Protein AF-A0A5Z2QKA8-F1 (afdb_monomer)

Nearest PDB structures (foldseek):
  2bde-assembly1_A  TM=7.073E-01  e=2.152E+00  Legionella pneumophila

pLDDT: mean 70.5, std 15.17, range [37.31, 93.25]

Foldseek 3Di:
DVVVVVVVVVVQVVLVVVLVVLVVVLVVLCCVLCVVLVVVVVVVCVVPVVDDDDQDPVNVVSVVCNVVSVVVSVVSCCVRNACFFCNHGPVVDDDDPPRGDHDPSHDDDDDPD

Sequence (113 aa):
ELSALRKEMKLYVDRMEAAELDLHAIRSVAEHRLHGAGKQFADLYSRIDGATVTLTPEDQLLLATMPFNIQDVEDIVNERGPKTISGRPFWEVEPGPHDYEYGPQYPYFPDQR

Mean predicted aligned error: 11.58 Å

Secondary structure (DSSP, 8-state):
-HHHHHHHHHHHHHHHHHHHHHHHHHHHHHIIIIIHHHHHHHHHHHHHTTS--PPPHHHHHHHHHHHHHHHHHHHHHHHHS-SEETTEEGGGSPPPTT-EEPPTTSPPPP---

Structure (mmCIF, N/CA/C/O backbone):
data_AF-A0A5Z2QKA8-F1
#
_entry.id   AF-A0A5Z2QKA8-F1
#
loop_
_atom_site.group_PDB
_atom_site.id
_atom_site.type_symbol
_atom_site.label_atom_id
_atom_site.label_alt_id
_atom_site.label_comp_id
_atom_site.label_asym_id
_atom_site.label_entity_id
_atom_site.label_seq_id
_atom_site.pdbx_PDB_ins_code
_atom_site.Cartn_x
_atom_site.Cartn_y
_atom_site.Cartn_z
_atom_site.occupancy
_atom_site.B_iso_or_equiv
_atom_site.auth_seq_id
_atom_site.auth_comp_id
_atom_site.auth_asym_id
_atom_site.auth_atom_id
_atom_site.pdbx_PDB_model_num
ATOM 1 N N . GLU A 1 1 ? 25.476 -2.082 -35.573 1.00 63.62 1 GLU A N 1
ATOM 2 C CA . GLU A 1 1 ? 24.799 -3.164 -34.822 1.00 63.62 1 GLU A CA 1
ATOM 3 C C . GLU A 1 1 ? 25.145 -3.155 -33.330 1.00 63.62 1 GLU A C 1
ATOM 5 O O . GLU A 1 1 ? 24.266 -2.831 -32.545 1.00 63.62 1 GLU A O 1
ATOM 10 N N . LEU A 1 2 ? 26.410 -3.324 -32.918 1.00 74.00 2 LEU A N 1
ATOM 11 C CA . LEU A 1 2 ? 26.831 -3.263 -31.495 1.00 74.00 2 LEU A CA 1
ATOM 12 C C . LEU A 1 2 ? 26.438 -1.977 -30.730 1.00 74.00 2 LEU A C 1
ATOM 14 O O . LEU A 1 2 ? 26.128 -2.024 -29.544 1.00 74.00 2 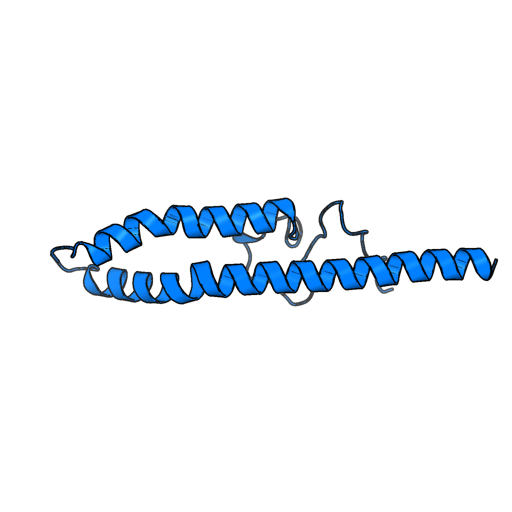LEU A O 1
ATOM 18 N N . SER A 1 3 ? 26.432 -0.821 -31.402 1.00 80.81 3 SER A N 1
ATOM 19 C CA . SER A 1 3 ? 26.030 0.471 -30.814 1.00 80.81 3 SER A CA 1
ATOM 20 C C . SER A 1 3 ? 24.526 0.555 -30.510 1.00 80.81 3 SER A C 1
ATOM 22 O O . SER A 1 3 ? 24.140 1.095 -29.475 1.00 80.81 3 SER A O 1
ATOM 24 N N . ALA A 1 4 ? 23.681 -0.006 -31.381 1.00 81.31 4 ALA A N 1
ATOM 25 C CA . ALA A 1 4 ? 22.233 -0.033 -31.176 1.00 81.31 4 ALA A CA 1
ATOM 26 C C . ALA A 1 4 ? 21.874 -0.993 -30.036 1.00 81.31 4 ALA A C 1
ATOM 28 O O . ALA A 1 4 ? 21.182 -0.592 -29.105 1.00 81.31 4 ALA A O 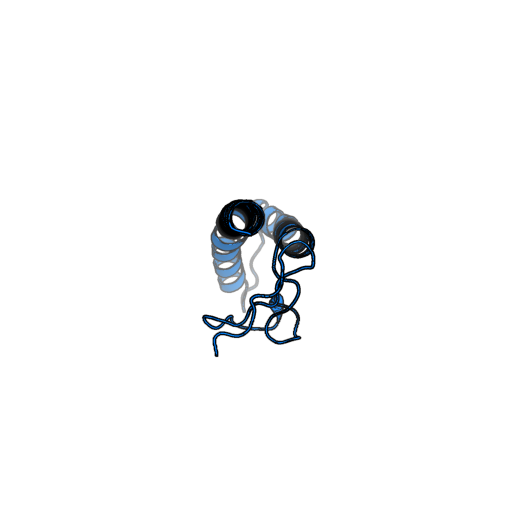1
ATOM 29 N N . LEU A 1 5 ? 22.472 -2.190 -30.042 1.00 82.25 5 LEU A N 1
ATOM 30 C CA . LEU A 1 5 ? 22.318 -3.175 -28.973 1.00 82.25 5 LEU A CA 1
ATOM 31 C C . LEU A 1 5 ? 22.742 -2.611 -27.608 1.00 82.25 5 LEU A C 1
ATOM 33 O O . LEU A 1 5 ? 22.025 -2.755 -26.628 1.00 82.25 5 LEU A O 1
ATOM 37 N N . ARG A 1 6 ? 23.874 -1.897 -27.528 1.00 83.44 6 ARG A N 1
ATOM 38 C CA . ARG A 1 6 ? 24.326 -1.281 -26.268 1.00 83.44 6 ARG A CA 1
ATOM 39 C C . ARG A 1 6 ? 23.352 -0.216 -25.745 1.00 83.44 6 ARG A C 1
ATOM 41 O O . ARG A 1 6 ? 23.174 -0.112 -24.534 1.00 83.44 6 ARG A O 1
ATOM 48 N N . LYS A 1 7 ? 22.739 0.580 -26.628 1.00 75.50 7 LYS A N 1
ATOM 49 C CA . LYS A 1 7 ? 21.719 1.572 -26.237 1.00 75.50 7 LYS A CA 1
ATOM 50 C C . LYS A 1 7 ? 20.453 0.896 -25.722 1.00 75.50 7 LYS A C 1
ATOM 52 O O . LYS A 1 7 ? 19.903 1.338 -24.721 1.00 75.50 7 LYS A O 1
ATOM 57 N N . GLU A 1 8 ? 20.033 -0.176 -26.382 1.00 73.69 8 GLU A N 1
ATOM 58 C CA . GLU A 1 8 ? 18.878 -0.970 -25.974 1.00 73.69 8 GLU A CA 1
ATOM 59 C C . GLU A 1 8 ? 19.110 -1.645 -24.614 1.00 73.69 8 GLU A C 1
ATOM 61 O O . GLU A 1 8 ? 18.303 -1.495 -23.703 1.00 73.69 8 GLU A O 1
ATOM 66 N N . MET A 1 9 ? 20.273 -2.275 -24.418 1.00 74.12 9 MET A N 1
ATOM 67 C CA . MET A 1 9 ? 20.659 -2.854 -23.128 1.00 74.12 9 MET A CA 1
ATOM 68 C C . MET A 1 9 ? 20.697 -1.811 -22.010 1.00 74.12 9 MET A C 1
ATOM 70 O O . MET A 1 9 ? 20.236 -2.086 -20.907 1.00 74.12 9 MET A O 1
ATOM 74 N N . LYS A 1 10 ? 21.216 -0.606 -22.282 1.00 72.62 10 LYS A N 1
ATOM 75 C CA . LYS A 1 10 ? 21.216 0.474 -21.290 1.00 72.62 10 LYS A CA 1
ATOM 76 C C . LYS A 1 10 ? 19.796 0.899 -20.914 1.00 72.62 10 LYS A C 1
ATOM 78 O O . LYS A 1 10 ? 19.521 1.068 -19.735 1.00 72.62 10 LYS A O 1
ATOM 83 N N . LEU A 1 11 ? 18.894 1.005 -21.889 1.00 65.56 11 LEU A N 1
ATOM 84 C CA . LEU A 1 11 ? 17.487 1.299 -21.624 1.00 65.56 11 LEU A CA 1
ATOM 85 C C . LEU A 1 11 ? 16.840 0.227 -20.735 1.00 65.56 11 LEU A C 1
ATOM 87 O O . LEU A 1 11 ? 16.065 0.572 -19.849 1.00 65.56 11 LEU A O 1
ATOM 91 N N . TYR A 1 12 ? 17.157 -1.053 -20.945 1.00 71.25 12 TYR A N 1
ATOM 92 C CA . TYR A 1 12 ? 16.666 -2.120 -20.071 1.00 71.25 12 TYR A CA 1
ATOM 93 C C . TYR A 1 12 ? 17.235 -2.019 -18.655 1.00 71.25 12 TYR A C 1
ATOM 95 O O . TYR A 1 12 ? 16.466 -2.121 -17.707 1.00 71.25 12 TYR A O 1
ATOM 103 N N . VAL A 1 13 ? 18.539 -1.769 -18.496 1.00 69.12 13 VAL A N 1
ATOM 104 C CA . VAL A 1 13 ? 19.165 -1.590 -17.171 1.00 69.12 13 VAL A CA 1
ATOM 105 C C . VAL A 1 13 ? 18.537 -0.426 -16.413 1.00 69.12 13 VAL A C 1
ATOM 107 O O . VAL A 1 13 ? 18.083 -0.617 -15.290 1.00 69.12 13 VAL A O 1
ATOM 110 N N . ASP A 1 14 ? 18.432 0.739 -17.052 1.00 63.56 14 ASP A N 1
ATOM 111 C CA . ASP A 1 14 ? 17.875 1.939 -16.424 1.00 63.56 14 ASP A CA 1
ATOM 112 C C . ASP A 1 14 ? 16.397 1.711 -16.012 1.00 63.56 14 ASP A C 1
ATOM 114 O O . ASP A 1 14 ? 15.943 2.204 -14.982 1.00 63.56 14 ASP A O 1
ATOM 118 N N . ARG A 1 15 ? 15.639 0.915 -16.784 1.00 66.25 15 ARG A N 1
ATOM 119 C CA . ARG A 1 15 ? 14.255 0.528 -16.447 1.00 66.25 15 ARG A CA 1
ATOM 120 C C . ARG A 1 15 ? 14.169 -0.489 -15.312 1.00 66.25 15 ARG A C 1
ATOM 122 O O . ARG A 1 15 ? 13.257 -0.382 -14.500 1.00 66.25 15 ARG A O 1
ATOM 129 N N . MET A 1 16 ? 15.075 -1.466 -15.264 1.00 67.00 16 MET A N 1
ATOM 130 C CA . MET A 1 16 ? 15.128 -2.448 -14.175 1.00 67.00 16 MET A CA 1
ATOM 131 C C . MET A 1 16 ? 15.454 -1.766 -12.844 1.00 67.00 16 MET A C 1
ATOM 133 O O . MET A 1 16 ? 14.787 -2.033 -11.851 1.00 67.00 16 MET A O 1
ATOM 137 N N . GLU A 1 17 ? 16.414 -0.839 -12.844 1.00 65.62 17 GLU A N 1
ATOM 138 C CA . GLU A 1 17 ? 16.785 -0.063 -11.656 1.00 65.62 17 GLU A CA 1
ATOM 139 C C . GLU A 1 17 ? 15.622 0.817 -11.169 1.00 65.62 17 GLU A C 1
ATOM 141 O O . GLU A 1 17 ? 15.312 0.841 -9.979 1.00 65.62 17 GLU A O 1
ATOM 146 N N . ALA A 1 18 ? 14.909 1.480 -12.088 1.00 63.12 18 ALA A N 1
ATOM 147 C CA . ALA A 1 18 ? 13.712 2.248 -11.744 1.00 63.12 18 ALA A CA 1
ATOM 148 C C . ALA A 1 18 ? 12.600 1.366 -11.143 1.00 63.12 18 ALA A C 1
ATOM 150 O O . ALA A 1 18 ? 12.005 1.739 -10.133 1.00 63.12 18 ALA A O 1
ATOM 151 N N . ALA A 1 19 ? 12.362 0.183 -11.721 1.00 67.38 19 ALA A N 1
ATOM 152 C CA . ALA A 1 19 ? 11.373 -0.769 -11.216 1.00 67.38 19 ALA A CA 1
ATOM 153 C C . ALA A 1 19 ? 11.705 -1.254 -9.798 1.00 67.38 19 ALA A C 1
ATOM 155 O O . ALA A 1 19 ? 10.819 -1.346 -8.950 1.00 67.38 19 ALA A O 1
ATOM 156 N N . GLU A 1 20 ? 12.976 -1.552 -9.525 1.00 65.94 20 GLU A N 1
ATOM 157 C CA . GLU A 1 20 ? 13.433 -1.989 -8.204 1.00 65.94 20 GLU A CA 1
ATOM 158 C C . GLU A 1 20 ? 13.230 -0.898 -7.143 1.00 65.94 20 GLU A C 1
ATOM 160 O O . GLU A 1 20 ? 12.727 -1.178 -6.051 1.00 65.94 20 GLU A O 1
ATOM 165 N N . LEU A 1 21 ? 13.552 0.355 -7.480 1.00 65.88 21 LEU A N 1
ATOM 166 C CA . LEU A 1 21 ? 13.348 1.500 -6.593 1.00 65.88 21 LEU A CA 1
ATOM 167 C C . LEU A 1 21 ? 11.866 1.741 -6.286 1.00 65.88 21 LEU A C 1
ATOM 169 O O . LEU A 1 21 ? 11.513 1.944 -5.122 1.00 65.88 21 LEU A O 1
ATOM 173 N N . ASP A 1 22 ? 10.996 1.676 -7.297 1.00 68.19 22 ASP A N 1
ATOM 174 C CA . ASP A 1 22 ? 9.551 1.822 -7.106 1.00 68.19 22 ASP A CA 1
ATOM 175 C C . ASP A 1 22 ? 8.986 0.696 -6.233 1.00 68.19 22 ASP A C 1
ATOM 177 O O . ASP A 1 22 ? 8.260 0.968 -5.276 1.00 68.19 22 ASP A O 1
ATOM 181 N N . LEU A 1 23 ? 9.368 -0.562 -6.481 1.00 73.06 23 LEU A N 1
ATOM 182 C CA . LEU A 1 23 ? 8.949 -1.695 -5.649 1.00 73.06 23 LEU A CA 1
ATOM 183 C C . LEU A 1 23 ? 9.413 -1.540 -4.197 1.00 73.06 23 LEU A C 1
ATOM 185 O O . LEU A 1 23 ? 8.654 -1.835 -3.268 1.00 73.06 23 LEU A O 1
ATOM 189 N N . HIS A 1 24 ? 10.637 -1.056 -3.982 1.00 69.50 24 HIS A N 1
ATOM 190 C CA . HIS A 1 24 ? 11.140 -0.815 -2.637 1.00 69.50 24 HIS A CA 1
ATOM 191 C C . HIS A 1 24 ? 10.358 0.296 -1.923 1.00 69.50 24 HIS A C 1
ATOM 193 O O . HIS A 1 24 ? 9.983 0.126 -0.759 1.00 69.50 24 HIS A O 1
ATOM 199 N N . ALA A 1 25 ? 10.051 1.392 -2.623 1.00 67.62 25 ALA A N 1
ATOM 200 C CA . ALA A 1 25 ? 9.251 2.491 -2.091 1.00 67.62 25 ALA A CA 1
ATOM 201 C C . ALA A 1 25 ? 7.824 2.040 -1.736 1.00 67.62 25 ALA A C 1
ATOM 203 O O . ALA A 1 25 ? 7.371 2.288 -0.617 1.00 67.62 25 ALA A O 1
ATOM 204 N N . ILE A 1 26 ? 7.153 1.311 -2.637 1.00 76.50 26 ILE A N 1
ATOM 205 C CA . ILE A 1 26 ? 5.818 0.735 -2.406 1.00 76.50 26 ILE A CA 1
ATOM 206 C C . ILE A 1 26 ? 5.839 -0.151 -1.157 1.00 76.50 26 ILE A C 1
ATOM 208 O O . ILE A 1 26 ? 5.002 0.007 -0.267 1.00 76.50 26 ILE A O 1
ATOM 212 N N . ARG A 1 27 ? 6.827 -1.051 -1.049 1.00 73.69 27 ARG A N 1
ATOM 213 C CA . ARG A 1 27 ? 6.954 -1.961 0.096 1.00 73.69 27 ARG A CA 1
ATOM 214 C C . ARG A 1 27 ? 7.165 -1.210 1.407 1.00 73.69 27 ARG A C 1
ATOM 216 O O . ARG A 1 27 ? 6.533 -1.552 2.401 1.00 73.69 27 ARG A O 1
ATOM 223 N N . SER A 1 28 ? 8.018 -0.188 1.404 1.00 71.38 28 SER A N 1
ATOM 224 C CA . SER A 1 28 ? 8.305 0.614 2.595 1.00 71.38 28 SER A CA 1
ATOM 225 C C . SER A 1 28 ? 7.074 1.388 3.077 1.00 71.38 28 SER A C 1
ATOM 227 O O . SER A 1 28 ? 6.773 1.381 4.273 1.00 71.38 28 SER A O 1
ATOM 229 N N . VAL A 1 29 ? 6.317 1.998 2.159 1.00 74.50 29 VAL A N 1
ATOM 230 C CA . VAL A 1 29 ? 5.079 2.708 2.510 1.00 74.50 29 VAL A CA 1
ATOM 231 C C . VAL A 1 29 ? 4.016 1.733 3.009 1.00 74.50 29 VAL A C 1
ATOM 233 O O . VAL A 1 29 ? 3.424 1.981 4.057 1.00 74.50 29 VAL A O 1
ATOM 236 N N . ALA A 1 30 ? 3.814 0.602 2.328 1.00 78.25 30 ALA A N 1
ATOM 237 C CA . ALA A 1 30 ? 2.859 -0.418 2.755 1.00 78.25 30 ALA A CA 1
ATOM 238 C C . ALA A 1 30 ? 3.195 -0.980 4.147 1.00 78.25 30 ALA A C 1
ATOM 240 O O . ALA A 1 30 ? 2.312 -1.109 4.994 1.00 78.25 30 ALA A O 1
ATOM 241 N N . GLU A 1 31 ? 4.470 -1.256 4.428 1.00 74.06 31 GLU A N 1
ATOM 242 C CA . GLU A 1 31 ? 4.916 -1.695 5.752 1.00 74.06 31 GLU A CA 1
ATOM 243 C C . GLU A 1 31 ? 4.611 -0.637 6.822 1.00 74.06 31 GLU A C 1
ATOM 245 O O . GLU A 1 31 ? 4.003 -0.938 7.851 1.00 74.06 31 GLU A O 1
ATOM 250 N N . HIS A 1 32 ? 4.957 0.624 6.565 1.00 75.62 32 HIS A N 1
ATOM 251 C CA . HIS A 1 32 ? 4.745 1.692 7.535 1.00 75.62 32 HIS A CA 1
ATOM 252 C C . HIS A 1 32 ? 3.256 1.993 7.780 1.00 75.62 32 HIS A C 1
ATOM 254 O O . HIS A 1 32 ? 2.831 2.139 8.927 1.00 75.62 32 HIS A O 1
ATOM 260 N N . ARG A 1 33 ? 2.458 2.075 6.710 1.00 78.62 33 ARG A N 1
ATOM 261 C CA . ARG A 1 33 ? 1.044 2.474 6.752 1.00 78.62 33 ARG A CA 1
ATOM 262 C C . ARG A 1 33 ? 0.114 1.346 7.176 1.00 78.62 33 ARG A C 1
ATOM 264 O O . ARG A 1 33 ? -0.839 1.606 7.907 1.00 78.62 33 ARG A O 1
ATOM 271 N N . LEU A 1 34 ? 0.374 0.114 6.734 1.00 79.88 34 LEU A N 1
ATOM 272 C CA . LEU A 1 34 ? -0.541 -1.015 6.928 1.00 79.88 34 LEU A CA 1
ATOM 273 C C . LEU A 1 34 ? -0.046 -2.019 7.960 1.00 79.88 34 LEU A C 1
ATOM 275 O O . LEU A 1 34 ? -0.859 -2.486 8.747 1.00 79.88 34 LEU A O 1
ATOM 279 N N . HIS A 1 35 ? 1.247 -2.357 8.017 1.00 75.88 35 HIS A N 1
ATOM 280 C CA . HIS A 1 35 ? 1.703 -3.376 8.974 1.00 75.88 35 HIS A CA 1
ATOM 281 C C . HIS A 1 35 ? 1.629 -2.863 10.420 1.00 75.88 35 HIS A C 1
ATOM 283 O O . HIS A 1 35 ? 1.066 -3.525 11.294 1.00 75.88 35 HIS A O 1
ATOM 289 N N . GLY A 1 36 ? 2.134 -1.649 10.667 1.00 74.62 36 GLY A N 1
ATOM 290 C CA . GLY A 1 36 ? 2.074 -1.020 11.990 1.00 74.62 36 GLY A CA 1
ATOM 291 C C . GLY A 1 36 ? 0.639 -0.757 12.458 1.00 74.62 36 GLY A C 1
ATOM 292 O O . GLY A 1 36 ? 0.262 -1.146 13.565 1.00 74.62 36 GLY A O 1
ATOM 293 N N . ALA A 1 37 ? -0.176 -0.145 11.596 1.00 78.25 37 ALA A N 1
ATOM 294 C CA . ALA A 1 37 ? -1.557 0.200 11.924 1.00 78.25 37 ALA A CA 1
ATOM 295 C C . ALA A 1 37 ? -2.487 -1.028 11.938 1.00 78.25 37 ALA A C 1
ATOM 297 O O . ALA A 1 37 ? -3.374 -1.123 12.782 1.00 78.25 37 ALA A O 1
ATOM 298 N N . GLY A 1 38 ? -2.244 -2.017 11.074 1.00 79.00 38 GLY A N 1
ATOM 299 C CA . GLY A 1 38 ? -3.000 -3.268 11.013 1.00 79.00 38 GLY A CA 1
ATOM 300 C C . GLY A 1 38 ? -2.863 -4.107 12.279 1.00 79.00 38 GLY A C 1
ATOM 301 O O . GLY A 1 38 ? -3.850 -4.679 12.734 1.00 79.00 38 GLY A O 1
ATOM 302 N N . LYS A 1 39 ? -1.684 -4.116 12.918 1.00 83.19 39 LYS A N 1
ATOM 303 C CA . LYS A 1 39 ? -1.508 -4.763 14.227 1.00 83.19 39 LYS A CA 1
ATOM 304 C C . LYS A 1 39 ? -2.372 -4.102 15.304 1.00 83.19 39 LYS A C 1
ATOM 306 O O . LYS A 1 39 ? -3.101 -4.791 16.009 1.00 83.19 39 LYS A O 1
ATOM 311 N N . GLN A 1 40 ? -2.345 -2.770 15.379 1.00 84.75 40 GLN A N 1
ATOM 312 C CA . GLN A 1 40 ? -3.189 -2.012 16.311 1.00 84.75 40 GLN A CA 1
ATOM 313 C C . GLN A 1 40 ? -4.681 -2.249 16.035 1.00 84.75 40 GLN A C 1
ATOM 315 O O . GLN A 1 40 ? -5.480 -2.348 16.964 1.00 84.75 40 GLN A O 1
ATOM 320 N N . PHE A 1 41 ? -5.053 -2.388 14.760 1.00 86.31 41 PHE A N 1
ATOM 321 C CA . PHE A 1 41 ? -6.425 -2.662 14.351 1.00 86.31 41 PHE A CA 1
ATOM 322 C C . PHE A 1 41 ? -6.883 -4.075 14.721 1.00 86.31 41 PHE A C 1
ATOM 324 O O . PHE A 1 41 ? -8.005 -4.242 15.186 1.00 86.31 41 PHE A O 1
ATOM 331 N N . ALA A 1 42 ? -6.026 -5.086 14.558 1.00 86.38 42 ALA A N 1
ATOM 332 C CA . ALA A 1 42 ? -6.310 -6.462 14.963 1.00 86.38 42 ALA A CA 1
ATOM 333 C C . ALA A 1 42 ? -6.463 -6.586 16.488 1.00 86.38 42 ALA A C 1
ATOM 335 O O . ALA A 1 42 ? -7.366 -7.278 16.969 1.00 86.38 42 ALA A O 1
ATOM 336 N N . ASP A 1 43 ? -5.627 -5.870 17.244 1.00 88.38 43 ASP A N 1
ATOM 337 C CA . ASP A 1 43 ? -5.724 -5.790 18.702 1.00 88.38 43 ASP A CA 1
ATOM 338 C C . ASP A 1 43 ? -7.034 -5.104 19.131 1.00 88.38 43 ASP A C 1
ATOM 340 O O . ASP A 1 43 ? -7.731 -5.591 20.025 1.00 88.38 43 ASP A O 1
ATOM 344 N N . LEU A 1 44 ? -7.413 -4.002 18.469 1.00 89.56 44 LEU A N 1
ATOM 345 C CA . LEU A 1 44 ? -8.693 -3.328 18.701 1.00 89.56 44 LEU A CA 1
ATOM 346 C C . LEU A 1 44 ? -9.880 -4.233 18.351 1.00 89.56 44 LEU A C 1
ATOM 348 O O . LEU A 1 44 ? -10.789 -4.367 19.166 1.00 89.56 44 LEU A O 1
ATOM 352 N N . TYR A 1 45 ? -9.857 -4.885 17.187 1.00 89.12 45 TYR A N 1
ATOM 353 C CA . TYR A 1 45 ? -10.892 -5.826 16.759 1.00 89.12 45 TYR A CA 1
ATOM 354 C C . TYR A 1 45 ? -11.078 -6.942 17.791 1.00 89.12 45 TYR A C 1
ATOM 356 O O . TYR A 1 45 ? -12.188 -7.171 18.255 1.00 89.12 45 TYR A O 1
ATOM 364 N N . SER A 1 46 ? -9.985 -7.565 18.238 1.00 88.75 46 SER A N 1
ATOM 365 C CA . SER A 1 46 ? -10.029 -8.640 19.238 1.00 88.75 46 SER A CA 1
ATOM 366 C C . SER A 1 46 ? -10.583 -8.178 20.590 1.00 88.75 46 SER A C 1
ATOM 368 O O . SER A 1 46 ? -11.195 -8.965 21.306 1.00 88.75 46 SER A O 1
ATOM 370 N N . ARG A 1 47 ? -10.377 -6.905 20.959 1.00 88.31 47 ARG A N 1
ATOM 371 C CA . ARG A 1 47 ? -10.946 -6.317 22.184 1.00 88.31 47 ARG A CA 1
ATOM 372 C C . ARG A 1 47 ? -12.458 -6.114 22.088 1.00 88.31 47 ARG A C 1
ATOM 374 O O . ARG A 1 47 ? -13.128 -6.241 23.107 1.00 88.31 47 ARG A O 1
ATOM 381 N N . ILE A 1 48 ? -12.970 -5.727 20.919 1.00 88.31 48 IL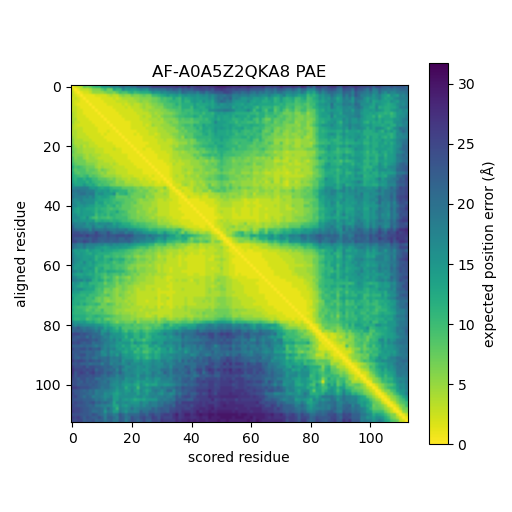E A N 1
ATOM 382 C CA . ILE A 1 48 ? -14.389 -5.380 20.725 1.00 88.31 48 ILE A CA 1
ATOM 383 C C . ILE A 1 48 ? -15.233 -6.561 20.236 1.00 88.31 48 ILE A C 1
ATOM 385 O O . ILE A 1 48 ? -16.455 -6.530 20.374 1.00 88.31 48 ILE A O 1
ATOM 389 N N . ASP A 1 49 ? -14.608 -7.599 19.680 1.00 86.38 49 ASP A N 1
ATOM 390 C CA . ASP A 1 49 ? -15.303 -8.794 19.212 1.00 86.38 49 ASP A CA 1
ATOM 391 C C . ASP A 1 49 ? -15.987 -9.512 20.387 1.00 86.38 49 ASP A C 1
ATOM 393 O O . ASP A 1 49 ? -15.359 -9.916 21.367 1.00 86.38 49 ASP A O 1
ATOM 397 N N . GLY A 1 50 ? -17.315 -9.608 20.319 1.00 74.31 50 GLY A N 1
ATOM 398 C CA . GLY A 1 50 ? -18.148 -10.206 21.365 1.00 74.31 50 GLY A CA 1
ATOM 399 C C . GLY A 1 50 ? -18.261 -9.412 22.676 1.00 74.31 50 GLY A C 1
ATOM 400 O O . GLY A 1 50 ? -18.887 -9.910 23.614 1.00 74.31 50 GLY A O 1
ATOM 401 N N . ALA A 1 51 ? -17.709 -8.196 22.764 1.00 78.69 51 ALA A N 1
ATOM 402 C CA . ALA A 1 51 ? -17.682 -7.405 23.994 1.00 78.69 51 ALA A CA 1
ATOM 403 C C . ALA A 1 51 ? -18.231 -5.981 23.808 1.00 78.69 51 ALA A C 1
ATOM 405 O O . ALA A 1 51 ? -17.924 -5.279 22.848 1.00 78.69 51 ALA A O 1
ATOM 406 N N . THR A 1 52 ? -19.007 -5.502 24.784 1.00 76.75 52 THR A N 1
ATOM 407 C CA . THR A 1 52 ? -19.452 -4.102 24.829 1.00 76.75 52 THR A CA 1
ATOM 408 C C . THR A 1 52 ? -18.338 -3.237 25.420 1.00 76.75 52 THR A C 1
ATOM 410 O O . THR A 1 52 ? -18.279 -3.023 26.630 1.00 76.75 52 THR A O 1
ATOM 413 N N . VAL A 1 53 ? -17.420 -2.770 24.573 1.00 81.12 53 VAL A N 1
ATOM 414 C CA . VAL A 1 53 ? -16.271 -1.945 24.981 1.00 81.12 53 VAL A CA 1
ATOM 415 C C . VAL A 1 53 ? -16.492 -0.486 24.593 1.00 81.12 53 VAL A C 1
ATOM 417 O O . VAL A 1 53 ? -16.885 -0.177 23.470 1.00 81.12 53 VAL A O 1
ATOM 420 N N . THR A 1 54 ? -16.200 0.431 25.514 1.00 86.81 54 THR A N 1
ATOM 421 C CA . THR A 1 54 ? -16.144 1.865 25.208 1.00 86.81 54 THR A CA 1
ATOM 422 C C . THR A 1 54 ? -14.840 2.178 24.478 1.00 86.81 54 THR A C 1
ATOM 424 O O . THR A 1 54 ? -13.761 1.973 25.033 1.00 86.81 54 THR A O 1
ATOM 427 N N . 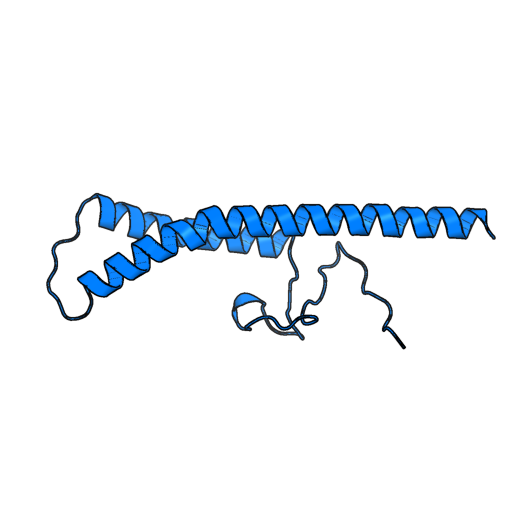LEU A 1 55 ? -14.937 2.693 23.250 1.00 89.81 55 LEU A N 1
ATOM 428 C CA . LEU A 1 55 ? -13.777 3.096 22.452 1.00 89.81 55 LEU A CA 1
ATOM 429 C C . LEU A 1 55 ? -13.091 4.320 23.061 1.00 89.81 55 LEU A C 1
ATOM 431 O O . LEU A 1 55 ? -13.745 5.331 23.340 1.00 89.81 55 LEU A O 1
ATOM 435 N N . THR A 1 56 ? -11.772 4.251 23.215 1.00 91.62 56 THR A N 1
ATOM 436 C CA . THR A 1 56 ? -10.975 5.414 23.616 1.00 91.62 56 THR A CA 1
ATOM 437 C C . THR A 1 56 ? -10.890 6.431 22.465 1.00 91.62 56 THR A C 1
ATOM 439 O O . THR A 1 56 ? -11.148 6.085 21.307 1.00 91.62 56 THR A O 1
ATOM 442 N N . PRO A 1 57 ? -10.507 7.693 22.731 1.00 93.25 57 PRO A N 1
ATOM 443 C CA . PRO A 1 57 ? -10.217 8.653 21.664 1.00 93.25 57 PRO A CA 1
ATOM 444 C C . PRO A 1 57 ? -9.131 8.170 20.686 1.00 93.25 57 PRO A C 1
ATOM 446 O O . PRO A 1 57 ? -9.200 8.467 19.497 1.00 93.25 57 PRO A O 1
ATOM 449 N N . GLU A 1 58 ? -8.154 7.398 21.168 1.00 90.50 58 GLU A N 1
ATOM 450 C CA . GLU A 1 58 ? -7.097 6.802 20.340 1.00 90.50 58 GLU A CA 1
ATOM 451 C C . GLU A 1 58 ? -7.653 5.705 19.425 1.00 90.50 58 GLU A C 1
ATOM 453 O O . GLU A 1 58 ? -7.343 5.698 18.234 1.00 90.50 58 GLU A O 1
ATOM 458 N N . ASP A 1 59 ? -8.534 4.838 19.944 1.00 91.06 59 ASP A N 1
ATOM 459 C CA . ASP A 1 59 ? -9.219 3.814 19.145 1.00 91.06 59 ASP A CA 1
ATOM 460 C C . ASP A 1 59 ? -10.044 4.480 18.021 1.00 91.06 59 ASP A C 1
ATOM 462 O O . ASP A 1 59 ? -10.023 4.041 16.872 1.00 91.06 59 ASP A O 1
ATOM 466 N N . GLN A 1 60 ? -10.736 5.585 18.32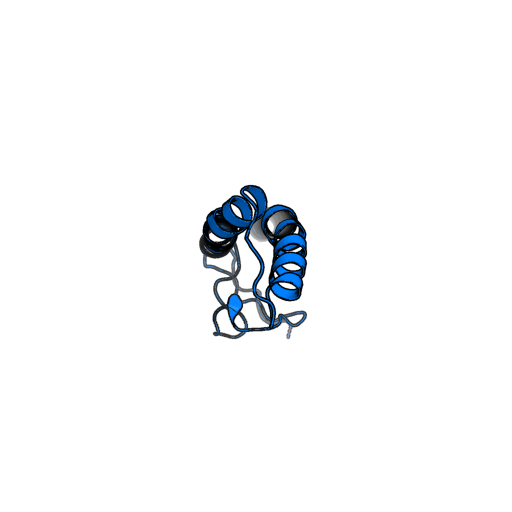5 1.00 91.38 60 GLN A N 1
ATOM 467 C CA . GLN A 1 60 ? -11.515 6.345 17.339 1.00 91.38 60 GLN A CA 1
ATOM 468 C C . GLN A 1 60 ? -10.631 6.998 16.270 1.00 91.38 60 GLN A C 1
ATOM 470 O O . GLN A 1 60 ? -10.981 6.979 15.090 1.00 91.38 60 GLN A O 1
ATOM 475 N N . LEU A 1 61 ? -9.478 7.549 16.661 1.00 91.56 61 LEU A N 1
ATOM 476 C CA . LEU A 1 61 ? -8.515 8.119 15.721 1.00 91.56 61 LEU A CA 1
ATOM 477 C C . LEU A 1 61 ? -7.926 7.042 14.799 1.00 91.56 61 LEU A C 1
ATOM 479 O O . LEU A 1 61 ? -7.820 7.265 13.592 1.00 91.56 61 LEU A O 1
ATOM 483 N N . LEU A 1 62 ? -7.586 5.870 15.343 1.00 89.44 62 LEU A N 1
ATOM 484 C CA . LEU A 1 62 ? -7.118 4.723 14.565 1.00 89.44 62 LEU A CA 1
ATOM 485 C C . LEU A 1 62 ? -8.170 4.289 13.532 1.00 89.44 62 LEU A C 1
ATOM 487 O O . LEU A 1 62 ? -7.852 4.179 12.348 1.00 89.44 62 LEU A O 1
ATOM 491 N N . LEU A 1 63 ? -9.429 4.119 13.956 1.00 89.94 63 LEU A N 1
ATOM 492 C CA . LEU A 1 63 ? -10.551 3.787 13.068 1.00 89.94 63 LEU A CA 1
ATOM 493 C C . LEU A 1 63 ? -10.738 4.828 11.957 1.00 89.94 63 LEU A C 1
ATOM 495 O O . LEU A 1 63 ? -10.941 4.462 10.802 1.00 89.94 63 LEU A O 1
ATOM 499 N N . ALA A 1 64 ? -10.635 6.116 12.292 1.00 90.81 64 ALA A N 1
ATOM 500 C CA . ALA A 1 64 ? -10.766 7.199 11.324 1.00 90.81 64 ALA A CA 1
ATOM 501 C C . ALA A 1 64 ? -9.597 7.258 10.326 1.00 90.81 64 ALA A C 1
ATOM 503 O O . ALA A 1 64 ? -9.794 7.676 9.190 1.00 90.81 64 ALA A O 1
ATOM 504 N N . THR A 1 65 ? -8.392 6.843 10.728 1.00 88.94 65 THR A N 1
ATOM 505 C CA . THR A 1 65 ? -7.173 6.958 9.906 1.00 88.94 65 THR A CA 1
ATOM 506 C C . THR A 1 65 ? -6.998 5.781 8.943 1.00 88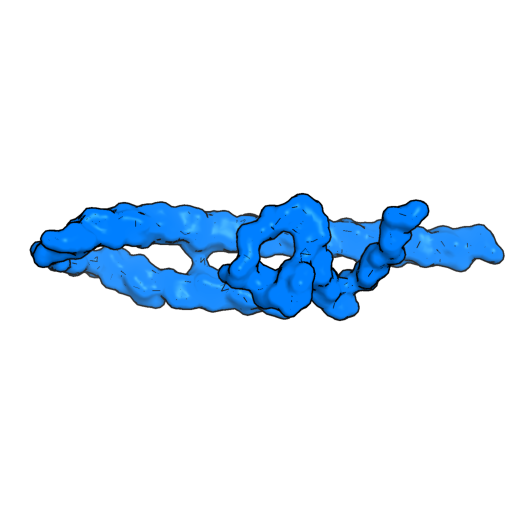.94 65 THR A C 1
ATOM 508 O O . THR A 1 65 ? -6.443 5.948 7.858 1.00 88.94 65 THR A O 1
ATOM 511 N N . MET A 1 66 ? -7.486 4.589 9.297 1.00 86.19 66 MET A N 1
ATOM 512 C CA . MET A 1 66 ? -7.253 3.383 8.495 1.00 86.19 66 MET A CA 1
ATOM 513 C C . MET A 1 66 ? -7.747 3.437 7.045 1.00 86.19 66 MET A C 1
ATOM 515 O O . MET A 1 66 ? -6.979 3.017 6.180 1.00 86.19 66 MET A O 1
ATOM 519 N N . PRO A 1 67 ? -8.945 3.968 6.728 1.00 87.69 67 PRO A N 1
ATOM 520 C CA . PRO A 1 67 ? -9.373 4.104 5.337 1.00 87.69 67 PRO A CA 1
ATOM 521 C C . PRO A 1 67 ? -8.392 4.928 4.495 1.00 87.69 67 PRO A C 1
ATOM 523 O O . PRO A 1 67 ? -8.121 4.576 3.354 1.00 87.69 67 PRO A O 1
ATOM 526 N N . PHE A 1 68 ? -7.797 5.977 5.074 1.00 88.50 68 PHE A N 1
ATOM 527 C CA . PHE A 1 68 ? -6.800 6.799 4.386 1.00 88.50 68 PHE A CA 1
ATOM 528 C C . PHE A 1 68 ? -5.477 6.060 4.190 1.00 88.50 68 PHE A C 1
ATOM 530 O O . PHE A 1 68 ? -4.884 6.173 3.128 1.00 88.50 68 PHE A O 1
ATOM 537 N N . ASN A 1 69 ? -5.024 5.281 5.178 1.00 85.81 69 ASN A N 1
ATOM 538 C CA . ASN A 1 69 ? -3.812 4.467 5.034 1.00 85.81 69 ASN A CA 1
ATOM 539 C C . ASN A 1 69 ? -3.966 3.394 3.945 1.00 85.81 69 ASN A C 1
ATOM 541 O O . ASN A 1 69 ? -3.005 3.115 3.233 1.00 85.81 69 ASN A O 1
ATOM 545 N N . ILE A 1 70 ? -5.157 2.796 3.827 1.00 84.50 70 ILE A N 1
ATOM 546 C CA . ILE A 1 70 ? -5.477 1.837 2.761 1.00 84.50 70 ILE A CA 1
ATOM 547 C C . ILE A 1 70 ? -5.478 2.551 1.409 1.00 84.50 70 ILE A C 1
ATOM 549 O O . ILE A 1 70 ? -4.760 2.119 0.513 1.00 84.50 70 ILE A O 1
ATOM 553 N N . GLN A 1 71 ? -6.187 3.679 1.295 1.00 83.31 71 GLN A N 1
ATOM 554 C CA . GLN A 1 71 ? -6.246 4.452 0.053 1.00 83.31 71 GLN A CA 1
ATOM 555 C C . GLN A 1 71 ? -4.863 4.944 -0.401 1.00 83.31 71 GLN A C 1
ATOM 557 O O . GLN A 1 71 ? -4.544 4.825 -1.573 1.00 83.31 71 GLN A O 1
ATOM 562 N N . ASP A 1 72 ? -4.017 5.436 0.511 1.00 82.94 72 ASP A N 1
ATOM 563 C CA . ASP A 1 72 ? -2.650 5.906 0.208 1.00 82.94 72 ASP A CA 1
ATOM 564 C C . ASP A 1 72 ? -1.808 4.785 -0.429 1.00 82.94 72 ASP A C 1
ATOM 566 O O . ASP A 1 72 ? -1.115 4.988 -1.425 1.00 82.94 72 ASP A O 1
ATOM 570 N N . VAL A 1 73 ? -1.914 3.560 0.099 1.00 79.81 73 VAL A N 1
ATOM 571 C CA . VAL A 1 73 ? -1.225 2.399 -0.480 1.00 79.81 73 VAL A CA 1
ATOM 572 C C . VAL A 1 73 ? -1.853 1.977 -1.807 1.00 79.81 73 VAL A C 1
ATOM 574 O O . VAL A 1 73 ? -1.115 1.690 -2.748 1.00 79.81 73 VAL A O 1
ATOM 577 N N . GLU A 1 74 ? -3.181 1.956 -1.916 1.00 78.56 74 GLU A N 1
ATOM 578 C CA . GLU A 1 74 ? -3.873 1.641 -3.171 1.00 78.56 74 GLU A CA 1
ATOM 579 C C . GLU A 1 74 ? -3.517 2.631 -4.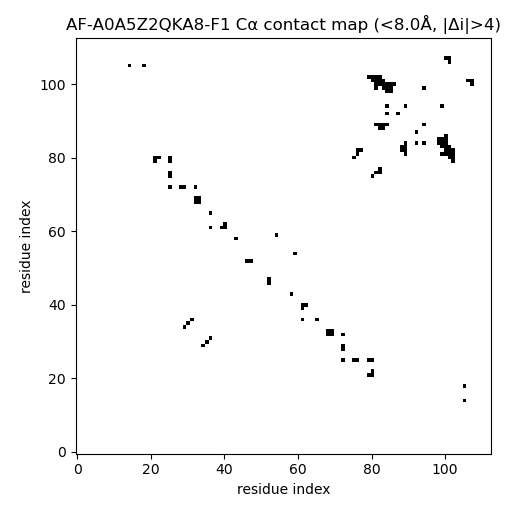283 1.00 78.56 74 GLU A C 1
ATOM 581 O O . GLU A 1 74 ? -3.221 2.202 -5.395 1.00 78.56 74 GLU A O 1
ATOM 586 N N . ASP A 1 75 ? -3.470 3.929 -3.992 1.00 79.88 75 ASP A N 1
ATOM 587 C CA . ASP A 1 75 ? -3.098 4.980 -4.941 1.00 79.88 75 ASP A CA 1
ATOM 588 C C . ASP A 1 75 ? -1.657 4.787 -5.420 1.00 79.88 75 ASP A C 1
ATOM 590 O O . ASP A 1 75 ? -1.396 4.765 -6.623 1.00 79.88 75 ASP A O 1
ATOM 594 N N . ILE A 1 76 ? -0.726 4.539 -4.496 1.00 73.88 76 ILE A N 1
ATOM 595 C CA . ILE A 1 76 ? 0.677 4.267 -4.823 1.00 73.88 76 ILE A CA 1
ATOM 596 C C . ILE A 1 76 ? 0.818 3.018 -5.703 1.00 73.88 76 ILE A C 1
ATOM 598 O O . ILE A 1 76 ? 1.576 3.036 -6.677 1.00 73.88 76 ILE A O 1
ATOM 602 N N . VAL A 1 77 ? 0.096 1.934 -5.403 1.00 71.81 77 VAL A N 1
ATOM 603 C CA . VAL A 1 77 ? 0.144 0.719 -6.230 1.00 71.81 77 VAL A CA 1
ATOM 604 C C . VAL A 1 77 ? -0.548 0.938 -7.579 1.00 71.81 77 VAL A C 1
ATOM 606 O O . VAL A 1 77 ? -0.037 0.479 -8.595 1.00 71.81 77 VAL A O 1
ATOM 609 N N . ASN A 1 78 ? -1.650 1.681 -7.636 1.00 71.44 78 ASN A N 1
ATOM 610 C CA . ASN A 1 78 ? -2.344 1.991 -8.887 1.00 71.44 78 ASN A CA 1
ATOM 611 C C . ASN A 1 78 ? -1.513 2.894 -9.811 1.00 71.44 78 ASN A C 1
ATOM 613 O O . ASN A 1 78 ? -1.537 2.720 -11.034 1.00 71.44 78 ASN A O 1
ATOM 617 N N . GLU A 1 79 ? -0.779 3.851 -9.241 1.00 70.88 79 GLU A N 1
ATOM 618 C CA . GLU A 1 79 ? 0.112 4.740 -9.983 1.00 70.88 79 GLU A CA 1
ATOM 619 C C . GLU A 1 79 ? 1.405 4.038 -10.409 1.00 70.88 79 GLU A C 1
ATOM 621 O O . GLU A 1 79 ? 1.859 4.214 -11.541 1.00 70.88 79 GLU A O 1
ATOM 626 N N . ARG A 1 80 ? 2.025 3.262 -9.512 1.00 66.25 80 ARG A N 1
ATOM 627 C CA . ARG A 1 80 ? 3.421 2.808 -9.670 1.00 66.25 80 ARG A CA 1
ATOM 628 C C . ARG A 1 80 ? 3.595 1.297 -9.721 1.00 66.25 80 ARG A C 1
ATOM 630 O O . ARG A 1 80 ? 4.575 0.821 -10.290 1.00 66.25 80 ARG A O 1
ATOM 637 N N . GLY A 1 81 ? 2.666 0.551 -9.143 1.00 62.88 81 GLY A N 1
ATOM 638 C CA . GLY A 1 81 ? 2.725 -0.897 -9.016 1.00 62.88 81 GLY A CA 1
ATOM 639 C C . GLY A 1 81 ? 2.103 -1.674 -10.185 1.00 62.88 81 GLY A C 1
ATOM 640 O O . GLY A 1 81 ? 1.649 -1.106 -11.184 1.00 62.88 81 GLY A O 1
ATOM 641 N N . PRO A 1 82 ? 2.123 -3.013 -10.092 1.00 58.94 82 PRO A N 1
ATOM 642 C CA . PRO A 1 82 ? 1.469 -3.887 -11.057 1.00 58.94 82 PRO A CA 1
ATOM 643 C C . PRO A 1 82 ? -0.054 -3.740 -10.960 1.00 58.94 82 PRO A C 1
ATOM 645 O O . PRO A 1 82 ? -0.626 -3.764 -9.872 1.00 58.94 82 PRO A O 1
ATOM 648 N N . LYS A 1 83 ? -0.719 -3.600 -12.112 1.00 56.69 83 LYS A N 1
ATOM 649 C CA . LYS A 1 83 ? -2.179 -3.400 -12.165 1.00 56.69 83 LYS A 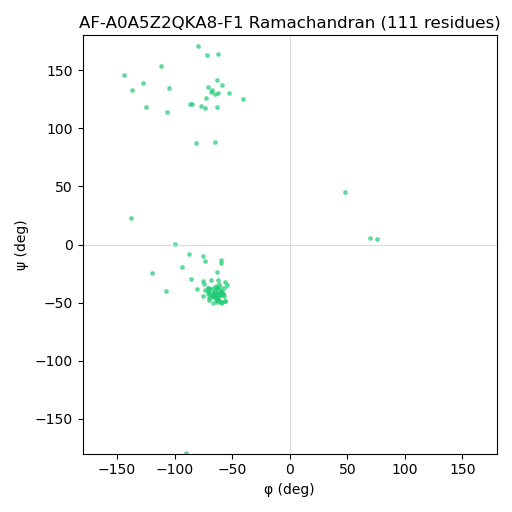CA 1
ATOM 650 C C . LYS A 1 83 ? -2.949 -4.685 -11.885 1.00 56.69 83 LYS A C 1
ATOM 652 O O . LYS A 1 83 ? -4.057 -4.640 -11.354 1.00 56.69 83 LYS A O 1
ATOM 657 N N . THR A 1 84 ? -2.368 -5.817 -12.261 1.00 51.00 84 THR A N 1
ATOM 658 C CA . THR A 1 84 ? -3.014 -7.122 -12.212 1.00 51.00 84 THR A CA 1
ATOM 659 C C . THR A 1 84 ? -2.015 -8.205 -11.828 1.00 51.00 84 THR A C 1
ATOM 661 O O . THR A 1 84 ? -0.835 -8.148 -12.173 1.00 51.00 84 THR A O 1
ATOM 664 N N . ILE A 1 85 ? -2.504 -9.200 -11.092 1.00 52.69 85 ILE A N 1
ATOM 665 C CA . ILE A 1 85 ? -1.844 -10.480 -10.884 1.00 52.69 85 ILE A CA 1
ATOM 666 C C . ILE A 1 85 ? -2.598 -11.527 -11.701 1.00 52.69 85 ILE A C 1
ATOM 668 O O . ILE A 1 85 ? -3.769 -11.801 -11.418 1.00 52.69 85 ILE A O 1
ATOM 672 N N . SER A 1 86 ? -1.955 -12.096 -12.725 1.00 53.19 86 SER A N 1
ATOM 673 C CA . SER A 1 86 ? -2.578 -13.086 -13.619 1.00 53.19 86 SER A CA 1
ATOM 674 C C . SER A 1 86 ? -3.976 -12.647 -14.119 1.00 53.19 86 SER A C 1
ATOM 676 O O . SER A 1 86 ? -4.946 -13.405 -14.052 1.00 53.19 86 SER A O 1
ATOM 678 N N . GLY A 1 87 ? -4.110 -11.384 -14.549 1.00 49.44 87 GLY A N 1
ATOM 679 C CA . GLY A 1 87 ? -5.364 -10.803 -15.047 1.00 49.44 87 GLY A CA 1
ATOM 680 C C . GLY A 1 87 ? -6.427 -10.439 -13.994 1.00 49.44 87 GLY A C 1
ATOM 681 O O . GLY A 1 87 ? -7.522 -10.022 -14.370 1.00 49.44 87 GLY A O 1
ATOM 682 N N . ARG A 1 88 ? -6.141 -10.570 -12.691 1.00 50.66 88 ARG A N 1
ATOM 683 C CA . ARG A 1 88 ? -7.029 -10.163 -11.579 1.00 50.66 88 ARG A CA 1
ATOM 684 C C . ARG A 1 88 ? -6.451 -8.975 -10.808 1.00 50.66 88 ARG A C 1
ATOM 686 O O . ARG A 1 88 ? -5.232 -8.827 -10.799 1.00 50.66 88 ARG A O 1
ATOM 693 N N . PRO A 1 89 ? -7.265 -8.138 -10.144 1.00 55.88 89 PRO A N 1
ATOM 694 C CA . PRO A 1 89 ? -6.732 -7.063 -9.314 1.00 55.88 89 PRO A CA 1
ATOM 695 C C . PRO A 1 89 ? -5.821 -7.597 -8.204 1.00 55.88 89 PRO A C 1
ATOM 697 O O . PRO A 1 89 ? -6.140 -8.601 -7.569 1.00 55.88 89 PRO A O 1
ATOM 700 N N . PHE A 1 90 ? -4.686 -6.937 -7.957 1.00 59.16 90 PHE A N 1
ATOM 701 C CA . PHE A 1 90 ? -3.660 -7.461 -7.044 1.00 59.16 90 PHE A CA 1
ATOM 702 C C . PHE A 1 90 ? -4.145 -7.603 -5.586 1.00 59.16 90 PHE A C 1
ATOM 704 O O . PHE A 1 90 ? -3.606 -8.421 -4.848 1.00 59.16 90 PHE A O 1
ATOM 711 N N . TRP A 1 91 ? -5.167 -6.846 -5.169 1.00 60.41 91 TRP A N 1
ATOM 712 C CA . TRP A 1 91 ? -5.772 -6.936 -3.832 1.00 60.41 91 TRP A CA 1
ATOM 713 C C . TRP A 1 91 ? -6.676 -8.166 -3.636 1.00 60.41 91 TRP A C 1
ATOM 715 O O . TRP A 1 91 ? -7.078 -8.453 -2.512 1.00 60.41 91 TRP A O 1
ATOM 725 N N . GLU A 1 92 ? -6.999 -8.906 -4.702 1.00 51.59 92 GLU A N 1
ATOM 726 C CA . GLU A 1 92 ? -7.845 -10.109 -4.644 1.00 51.59 92 GLU A CA 1
ATOM 727 C C . GLU A 1 92 ? -7.041 -11.420 -4.652 1.00 51.59 92 GLU A C 1
ATOM 729 O O . GLU A 1 92 ? -7.630 -12.505 -4.657 1.00 51.59 92 GLU A O 1
ATOM 734 N N . VAL A 1 93 ? -5.704 -11.356 -4.692 1.00 51.94 93 VAL A N 1
ATOM 735 C CA . VAL A 1 93 ? -4.859 -12.539 -4.904 1.00 51.94 93 VAL A CA 1
ATOM 736 C C . VAL A 1 93 ? -3.655 -12.546 -3.968 1.00 51.94 93 VAL A C 1
ATOM 738 O O . VAL A 1 93 ? -2.944 -11.554 -3.848 1.00 51.94 93 VAL A O 1
ATOM 741 N N . GLU A 1 94 ? -3.392 -13.690 -3.334 1.00 49.22 94 GLU A N 1
ATOM 742 C CA . GLU A 1 94 ? -2.138 -13.923 -2.616 1.00 49.22 94 GLU A CA 1
ATOM 743 C C . GLU A 1 94 ? -1.015 -14.143 -3.651 1.00 49.22 94 GLU A C 1
ATOM 745 O O . GLU A 1 94 ? -1.125 -15.065 -4.464 1.00 49.22 94 GLU A O 1
ATOM 750 N N . PRO A 1 95 ? 0.022 -13.285 -3.701 1.00 49.91 95 PRO A N 1
ATOM 751 C CA . PRO A 1 95 ? 0.977 -13.288 -4.804 1.00 49.91 95 PRO A CA 1
ATOM 752 C C . PRO A 1 95 ? 1.917 -14.498 -4.763 1.00 49.91 95 PRO A C 1
ATOM 754 O O . PRO A 1 95 ? 2.630 -14.717 -3.781 1.00 49.91 95 PRO A O 1
ATOM 757 N N . GLY A 1 96 ? 1.982 -15.243 -5.868 1.00 50.97 96 GLY A N 1
ATOM 758 C CA . GLY A 1 96 ? 3.049 -16.198 -6.148 1.00 50.97 96 GLY A CA 1
ATOM 759 C C . GLY A 1 96 ? 4.331 -15.523 -6.673 1.00 50.97 96 GLY A C 1
ATOM 760 O O . GLY A 1 96 ? 4.328 -14.341 -7.017 1.00 50.97 96 GLY A O 1
ATOM 761 N N . PRO A 1 97 ? 5.451 -16.261 -6.798 1.00 47.91 97 PRO A N 1
ATOM 762 C CA . PRO A 1 97 ? 6.751 -15.692 -7.183 1.00 47.91 97 PRO A CA 1
ATOM 763 C C . PRO A 1 97 ? 6.804 -14.983 -8.554 1.00 47.91 97 PRO A C 1
ATOM 765 O O . PRO A 1 97 ? 7.758 -14.253 -8.815 1.00 47.91 97 PRO A O 1
ATOM 768 N N . HIS A 1 98 ? 5.816 -15.193 -9.434 1.00 53.78 98 HIS A N 1
ATOM 769 C CA . HIS A 1 98 ? 5.841 -14.763 -10.845 1.00 53.78 98 HIS A CA 1
ATOM 770 C C . HIS A 1 98 ? 4.515 -14.169 -11.336 1.00 53.78 98 HIS A C 1
ATOM 772 O O . HIS A 1 98 ? 4.219 -14.188 -12.524 1.00 53.78 98 HIS A O 1
ATOM 778 N N . ASP A 1 99 ? 3.697 -13.676 -10.417 1.00 53.31 99 ASP A N 1
ATOM 779 C CA . ASP A 1 99 ? 2.282 -13.426 -10.680 1.00 53.31 99 ASP A CA 1
ATOM 780 C C . ASP A 1 99 ? 1.979 -12.038 -11.277 1.00 53.31 99 ASP A C 1
ATOM 782 O O . ASP A 1 99 ? 0.854 -11.775 -11.689 1.00 53.31 99 ASP A O 1
ATOM 786 N N . TYR A 1 100 ? 2.962 -11.140 -11.341 1.00 52.31 100 TYR A N 1
ATOM 787 C CA . TYR A 1 100 ? 2.748 -9.722 -11.637 1.00 52.31 100 TYR A CA 1
ATOM 788 C C . TYR A 1 100 ? 2.684 -9.418 -13.141 1.00 52.31 100 TYR A C 1
ATOM 790 O O . TYR A 1 100 ? 3.665 -9.598 -13.863 1.00 52.31 100 TYR A O 1
ATOM 798 N N . GLU A 1 101 ? 1.567 -8.850 -13.600 1.00 50.75 101 GLU A N 1
ATOM 799 C CA . GLU A 1 101 ? 1.514 -8.143 -14.878 1.00 50.75 101 GLU A CA 1
ATOM 800 C C . GLU A 1 101 ? 1.925 -6.682 -14.671 1.00 50.75 101 GLU A C 1
ATOM 802 O O . GLU A 1 101 ? 1.339 -5.914 -13.898 1.00 50.75 101 GLU A O 1
ATOM 807 N N . TYR A 1 102 ? 2.978 -6.299 -15.381 1.00 51.62 102 TYR A N 1
ATOM 808 C CA . TYR A 1 102 ? 3.582 -4.983 -15.290 1.00 51.62 102 TYR A CA 1
ATOM 809 C C . TYR A 1 102 ? 2.684 -3.910 -15.922 1.00 51.62 102 TYR A C 1
ATOM 811 O O . TYR A 1 102 ? 2.133 -4.084 -17.010 1.00 51.62 102 TYR A O 1
ATOM 819 N N . GLY A 1 103 ? 2.536 -2.773 -15.235 1.00 47.75 103 GLY A N 1
ATOM 820 C CA . GLY A 1 103 ? 1.854 -1.606 -15.791 1.00 47.75 103 GLY A CA 1
ATOM 821 C C . GLY A 1 103 ? 2.573 -1.056 -17.037 1.00 47.75 103 GLY A C 1
ATOM 822 O O . GLY A 1 103 ? 3.747 -1.346 -17.248 1.00 47.75 103 GLY A O 1
ATOM 823 N N . PRO A 1 104 ? 1.920 -0.204 -17.851 1.00 46.75 104 PRO A N 1
ATOM 824 C CA . PRO A 1 104 ? 2.469 0.303 -19.119 1.00 46.75 104 PRO A CA 1
ATOM 825 C C . PRO A 1 104 ? 3.789 1.091 -18.998 1.00 46.75 104 PRO A C 1
ATOM 827 O O . PRO A 1 104 ? 4.451 1.322 -20.009 1.00 46.75 104 PRO A O 1
ATOM 830 N N . GLN A 1 105 ? 4.190 1.493 -17.787 1.00 45.62 105 GLN A N 1
ATOM 831 C CA . GLN A 1 105 ? 5.510 2.072 -17.506 1.00 45.62 105 GLN A CA 1
ATOM 832 C C . GLN A 1 105 ? 6.668 1.056 -17.523 1.00 45.62 105 GLN A C 1
ATOM 834 O O . GLN A 1 105 ? 7.828 1.452 -17.626 1.00 45.62 105 GLN A O 1
ATOM 839 N N . TYR A 1 106 ? 6.366 -0.242 -17.500 1.00 45.69 106 TYR A N 1
ATOM 840 C CA . TYR A 1 106 ? 7.334 -1.329 -17.447 1.00 45.69 106 TYR A CA 1
ATOM 841 C C . TYR A 1 106 ? 7.087 -2.287 -18.625 1.00 45.69 106 TYR A C 1
ATOM 843 O O . TYR A 1 106 ? 5.989 -2.827 -18.757 1.00 45.69 106 TYR A O 1
ATOM 851 N N . PRO A 1 107 ? 8.056 -2.474 -19.545 1.00 43.31 107 PRO A N 1
ATOM 852 C CA . PRO A 1 107 ? 7.856 -3.361 -20.685 1.00 43.31 107 PRO A CA 1
ATOM 853 C C . PRO A 1 107 ? 7.633 -4.804 -20.219 1.00 43.31 107 PRO A C 1
ATOM 855 O O . PRO A 1 107 ? 8.296 -5.271 -19.296 1.00 43.31 107 PRO A O 1
ATOM 858 N N . TYR A 1 108 ? 6.727 -5.506 -20.904 1.00 46.97 108 TYR A N 1
ATOM 859 C CA . TYR A 1 108 ? 6.537 -6.949 -20.766 1.00 46.97 108 TYR A CA 1
ATOM 860 C C . TYR A 1 108 ? 7.877 -7.671 -20.945 1.00 46.97 108 TYR A C 1
ATOM 862 O O . TYR A 1 108 ? 8.591 -7.430 -21.924 1.00 46.97 108 TYR A O 1
ATOM 870 N N . PHE A 1 109 ? 8.210 -8.562 -20.011 1.00 46.75 109 PHE A N 1
ATOM 871 C CA . PHE A 1 109 ? 9.340 -9.465 -20.185 1.00 46.75 109 PHE A CA 1
ATOM 872 C C . PHE A 1 109 ? 9.029 -10.395 -21.364 1.00 46.75 109 PHE A C 1
ATOM 874 O O . PHE A 1 109 ? 7.943 -10.976 -21.396 1.00 46.75 109 PHE A O 1
ATOM 881 N N . PRO A 1 110 ? 9.929 -10.546 -22.351 1.00 40.47 110 PRO A N 1
ATOM 882 C CA . PRO A 1 110 ? 9.778 -11.620 -23.316 1.00 40.47 110 PRO A CA 1
ATOM 883 C C . PRO A 1 110 ? 9.858 -12.948 -22.558 1.00 40.47 110 PRO A C 1
ATOM 885 O O . PRO A 1 110 ? 10.767 -13.135 -21.746 1.00 40.47 110 PRO A O 1
ATOM 888 N N . ASP A 1 111 ? 8.885 -13.828 -22.812 1.00 45.41 111 ASP A N 1
ATOM 889 C CA . ASP A 1 111 ? 8.803 -15.171 -22.236 1.00 45.41 111 ASP A CA 1
ATOM 890 C C . ASP A 1 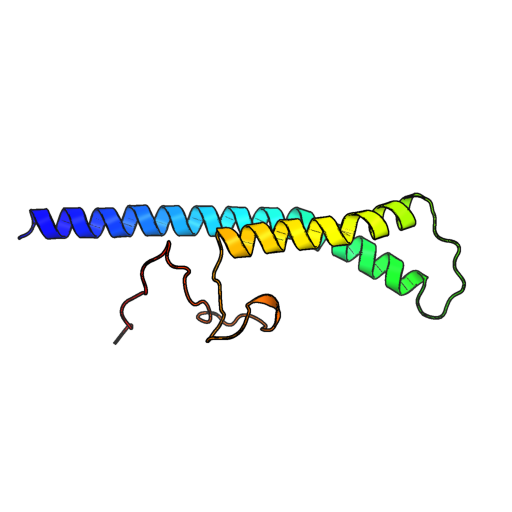111 ? 10.191 -15.820 -22.185 1.00 45.41 111 ASP A C 1
ATOM 892 O O . ASP A 1 111 ? 10.871 -15.936 -23.210 1.00 45.41 111 ASP A O 1
ATOM 896 N N . GLN A 1 112 ? 10.599 -16.268 -20.994 1.00 38.94 112 GLN A N 1
ATOM 897 C CA . GLN A 1 112 ? 11.713 -17.200 -20.848 1.00 38.94 112 GLN A CA 1
ATOM 898 C C . GLN A 1 112 ? 11.307 -18.525 -21.513 1.00 38.94 112 GLN A C 1
ATOM 900 O O . GLN A 1 112 ? 10.723 -19.399 -20.874 1.00 38.94 112 GLN A O 1
ATOM 905 N N . ARG A 1 113 ? 11.563 -18.647 -22.817 1.00 37.31 113 ARG A N 1
ATOM 906 C CA . ARG A 1 113 ? 11.627 -19.932 -23.522 1.00 37.31 113 ARG A CA 1
ATOM 907 C C . ARG A 1 113 ? 13.062 -20.422 -23.593 1.00 37.31 113 ARG A C 1
ATOM 909 O O . ARG A 1 113 ? 13.949 -19.587 -23.874 1.00 37.31 113 ARG A O 1
#

Radius of gyration: 20.0 Å; Cα contacts (8 Å, |Δi|>4): 67; chains: 1; bounding box: 46×29×60 Å

Organism: Salmonella enterica (NCBI:txid28901)

Solvent-accessible surface area (backbone atoms only — not comparable to full-atom values): 6694 Å² total; per-residue (Å²): 107,75,70,59,53,52,52,51,51,47,53,50,50,59,47,52,54,50,50,52,52,49,53,50,50,53,50,51,51,40,45,63,46,42,54,59,49,46,52,57,46,52,55,50,48,64,59,43,61,98,41,100,64,87,77,48,75,64,55,51,50,50,64,68,44,47,63,54,40,52,48,57,44,50,51,49,34,70,76,71,36,52,61,21,36,81,88,36,55,49,93,80,51,87,82,58,100,80,36,70,39,66,34,95,91,41,81,80,77,77,80,94,121